Protein AF-A0AB74ENP2-F1 (afdb_monomer)

Secondary structure (DSSP, 8-state):
------HHHHHHHHHHHHHHHHHHHHHHHHHHHHHHHHTT--HHHHHHHHHHH--SHHHHHHHHT--SSP-HHHHHHHHHHHHTHHHHHHHHHHHHHHHHHHHHHHHHHHH--

Foldseek 3Di:
DDPPDPPVRVVVVVCVVCVVVVVVCVVLCVVLVVLLVVLVHDPVNLVVLCVVLVQSPLSVVLSVQRDPVRPVVVSVVSSCVSVCVVVVVVVVVVVVVVVVVVVVVVVVVVVVD

InterPro domains:
  IPR011606 Branched-chain amino acid transport, permease [PTHR34979] (6-95)
  IPR061300 AzlC-like, N-terminal domain [PF03591] (20-91)

Radius of gyration: 21.86 Å; Cα contacts (8 Å, |Δi|>4): 41; chains: 1; bounding box: 44×29×70 Å

Mean predicted aligned error: 9.36 Å

Sequence (113 aa):
MTHTASPRDEFIRGIKESSPMLIGLLPWALILGMQGGQKGMGRLEMLLMTGMNFAGGSEFATVNLWAEPLPILPIATITFMINSRHILMGGGACHAHERNTAEKSRARAAFYV

pLDDT: mean 85.88, std 11.88, range [40.19, 96.19]

Structure (mmCIF, N/CA/C/O backbone):
data_AF-A0AB74ENP2-F1
#
_entry.id   AF-A0AB74ENP2-F1
#
loop_
_atom_site.group_PDB
_atom_site.id
_atom_site.type_symbol
_atom_site.label_atom_id
_atom_site.label_alt_id
_atom_site.label_comp_id
_atom_site.label_asym_id
_atom_site.label_entity_id
_atom_site.label_seq_id
_atom_site.pdbx_PDB_ins_code
_atom_site.Cartn_x
_atom_site.Cartn_y
_atom_site.Cartn_z
_atom_site.occupancy
_atom_site.B_iso_or_equiv
_atom_site.auth_seq_id
_atom_site.auth_comp_id
_atom_site.auth_asym_id
_atom_site.auth_atom_id
_atom_site.pdbx_PDB_model_num
ATOM 1 N N . MET A 1 1 ? 25.069 -17.056 -25.533 1.00 40.19 1 MET A N 1
ATOM 2 C CA . MET A 1 1 ? 25.381 -17.897 -24.359 1.00 40.19 1 MET A CA 1
ATOM 3 C C . MET A 1 1 ? 24.535 -17.398 -23.200 1.00 40.19 1 MET A C 1
ATOM 5 O O . MET A 1 1 ? 24.747 -16.282 -22.752 1.00 40.19 1 MET A O 1
ATOM 9 N N . THR A 1 2 ? 23.511 -18.145 -22.793 1.00 52.25 2 THR A N 1
ATOM 10 C CA . THR A 1 2 ? 22.689 -17.822 -21.617 1.00 52.25 2 THR A CA 1
ATOM 11 C C . THR A 1 2 ? 23.483 -18.191 -20.368 1.00 52.25 2 THR A C 1
ATOM 13 O O . THR A 1 2 ? 23.656 -19.373 -20.083 1.00 52.25 2 THR A O 1
ATOM 16 N N . HIS A 1 3 ? 24.010 -17.202 -19.646 1.00 60.88 3 HIS A N 1
ATOM 17 C CA . HIS A 1 3 ? 24.536 -17.439 -18.305 1.00 60.88 3 HIS A CA 1
ATOM 18 C C . HIS A 1 3 ? 23.356 -17.837 -17.413 1.00 60.88 3 HIS A C 1
ATOM 20 O O . HIS A 1 3 ? 22.540 -16.992 -17.061 1.00 60.88 3 HIS A O 1
ATOM 26 N N . THR A 1 4 ? 23.218 -19.122 -17.087 1.00 68.62 4 THR A N 1
ATOM 27 C CA . THR A 1 4 ? 22.289 -19.571 -16.046 1.00 68.62 4 THR A CA 1
ATOM 28 C C . THR A 1 4 ? 22.878 -19.149 -14.706 1.00 68.62 4 THR A C 1
ATOM 30 O O . THR A 1 4 ? 23.658 -19.889 -14.104 1.00 68.62 4 THR A O 1
ATOM 33 N N . ALA A 1 5 ? 22.598 -17.915 -14.291 1.00 76.94 5 ALA A N 1
ATOM 34 C CA . ALA A 1 5 ? 22.964 -17.435 -12.968 1.00 76.94 5 ALA A CA 1
ATOM 35 C C . ALA A 1 5 ? 22.290 -18.325 -11.911 1.00 76.94 5 ALA A C 1
ATOM 37 O O . ALA A 1 5 ? 21.198 -18.857 -12.135 1.00 76.94 5 ALA A O 1
ATOM 38 N N . SER A 1 6 ? 22.955 -18.548 -10.776 1.00 93.44 6 SER A N 1
ATOM 39 C CA . SER A 1 6 ? 22.372 -19.396 -9.737 1.00 93.44 6 SER A CA 1
ATOM 40 C C . SER A 1 6 ? 21.090 -18.748 -9.184 1.00 93.44 6 SER A C 1
ATOM 42 O O . SER A 1 6 ? 20.978 -17.519 -9.198 1.00 93.44 6 SER A O 1
ATOM 44 N N . PRO A 1 7 ? 20.132 -19.517 -8.628 1.00 93.00 7 PRO A N 1
ATOM 45 C CA . PRO A 1 7 ? 18.937 -18.944 -7.997 1.00 93.00 7 PRO A CA 1
ATOM 46 C C . PRO A 1 7 ? 19.258 -17.859 -6.956 1.00 93.00 7 PRO A C 1
ATOM 48 O O . PRO A 1 7 ? 18.508 -16.901 -6.782 1.00 93.00 7 PRO A O 1
ATOM 51 N N . ARG A 1 8 ? 20.413 -17.983 -6.290 1.00 94.44 8 ARG A N 1
ATOM 52 C CA . ARG A 1 8 ? 20.938 -16.987 -5.355 1.00 94.44 8 ARG A CA 1
ATOM 53 C C . ARG A 1 8 ? 21.347 -15.692 -6.056 1.00 94.44 8 ARG A C 1
ATOM 55 O O . ARG A 1 8 ? 21.053 -14.617 -5.542 1.00 94.44 8 ARG A O 1
ATOM 62 N N . ASP A 1 9 ? 22.016 -15.786 -7.199 1.00 94.94 9 ASP A N 1
ATOM 63 C CA . ASP A 1 9 ? 22.447 -14.619 -7.971 1.00 94.94 9 ASP A CA 1
ATOM 64 C C . ASP A 1 9 ? 21.241 -13.858 -8.534 1.00 94.94 9 ASP A C 1
ATOM 66 O O . ASP A 1 9 ? 21.208 -12.631 -8.457 1.00 94.94 9 ASP A O 1
ATOM 70 N N . GLU A 1 10 ? 20.209 -14.574 -8.992 1.00 94.31 10 GLU A N 1
ATOM 71 C CA . GLU A 1 10 ? 18.936 -13.988 -9.435 1.00 94.31 10 GLU A CA 1
ATOM 72 C C . GLU A 1 10 ? 18.166 -13.313 -8.290 1.00 94.31 10 GLU A C 1
ATOM 74 O O . GLU A 1 10 ? 17.665 -12.199 -8.446 1.00 94.31 10 GLU A O 1
ATOM 79 N N . PHE A 1 11 ? 18.127 -13.924 -7.102 1.00 95.00 11 PHE A N 1
ATOM 80 C CA . PHE A 1 11 ? 17.520 -13.309 -5.918 1.00 95.00 11 PHE A CA 1
ATOM 81 C C . PHE A 1 11 ? 18.246 -12.021 -5.498 1.00 95.00 11 PHE A C 1
ATOM 83 O O . PHE A 1 11 ? 17.618 -10.991 -5.250 1.00 95.00 11 PHE A O 1
ATOM 90 N N . ILE A 1 12 ? 19.583 -12.049 -5.467 1.00 96.19 12 ILE A N 1
ATOM 91 C CA . ILE A 1 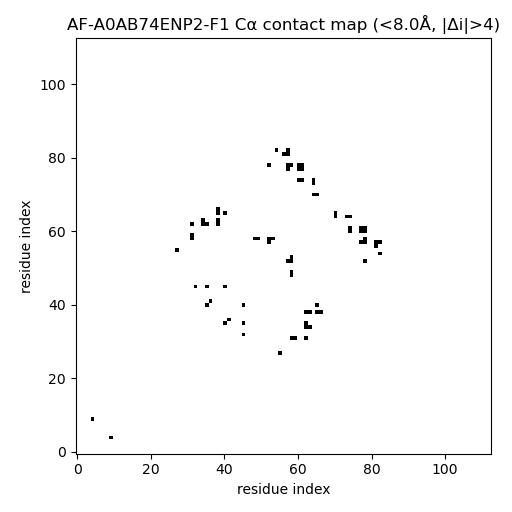12 ? 20.404 -10.872 -5.147 1.00 96.19 12 ILE A CA 1
ATOM 92 C C . ILE A 1 12 ? 20.222 -9.782 -6.206 1.00 96.19 12 ILE A C 1
ATOM 94 O O . ILE A 1 12 ? 20.150 -8.601 -5.860 1.00 96.19 12 ILE A O 1
ATOM 98 N N . ARG A 1 13 ? 20.132 -10.158 -7.486 1.00 95.44 13 ARG A N 1
ATOM 99 C CA . ARG A 1 13 ? 19.821 -9.234 -8.578 1.00 95.44 13 ARG A CA 1
ATOM 100 C C . ARG A 1 13 ? 18.466 -8.563 -8.349 1.00 95.44 13 ARG A C 1
ATOM 102 O O . ARG A 1 13 ? 18.409 -7.338 -8.369 1.00 95.44 13 ARG A O 1
ATOM 109 N N . GLY A 1 14 ? 17.429 -9.330 -8.008 1.00 93.44 14 GLY A N 1
ATOM 110 C CA . GLY A 1 14 ? 16.102 -8.802 -7.681 1.00 93.44 14 GLY A CA 1
ATOM 111 C C . GLY A 1 14 ? 16.104 -7.819 -6.505 1.00 93.44 14 GLY A C 1
ATOM 112 O O . GLY A 1 14 ? 15.492 -6.753 -6.596 1.00 93.44 14 GLY A O 1
ATOM 113 N N . ILE A 1 15 ? 16.849 -8.115 -5.430 1.00 95.56 15 ILE A N 1
ATOM 114 C CA . ILE A 1 15 ? 17.034 -7.177 -4.309 1.00 95.56 15 ILE A CA 1
ATOM 115 C C . ILE A 1 15 ? 17.679 -5.882 -4.802 1.00 95.56 15 ILE A C 1
ATOM 117 O O . ILE A 1 15 ? 17.178 -4.798 -4.505 1.00 95.56 15 ILE A O 1
ATOM 121 N N . LYS A 1 16 ? 18.777 -5.970 -5.561 1.00 95.38 16 LYS A N 1
ATOM 122 C CA . LYS A 1 16 ? 19.503 -4.789 -6.049 1.00 95.38 16 LYS A CA 1
ATOM 123 C C . LYS A 1 16 ? 18.646 -3.930 -6.974 1.00 95.38 16 LYS A C 1
ATOM 125 O O . LYS A 1 16 ? 18.646 -2.714 -6.826 1.00 95.38 16 LYS A O 1
ATOM 130 N N . GLU A 1 17 ? 17.898 -4.554 -7.878 1.00 95.31 17 GLU A N 1
ATOM 131 C CA . GLU A 1 17 ? 17.000 -3.866 -8.812 1.00 95.31 17 GLU A CA 1
ATOM 132 C C . GLU A 1 17 ? 15.807 -3.214 -8.098 1.00 95.31 17 GLU A C 1
ATOM 134 O O . GLU A 1 17 ? 15.401 -2.113 -8.463 1.00 95.31 17 GLU A O 1
ATOM 139 N N . SER A 1 18 ? 15.283 -3.839 -7.039 1.00 93.38 18 SER A N 1
ATOM 140 C CA . SER A 1 18 ? 14.138 -3.314 -6.276 1.00 93.38 18 SER A CA 1
ATOM 141 C C . SER A 1 18 ? 14.536 -2.271 -5.223 1.00 93.38 18 SER A C 1
ATOM 143 O O . SER A 1 18 ? 13.701 -1.480 -4.785 1.00 93.38 18 SER A O 1
ATOM 145 N N . SER A 1 19 ? 15.804 -2.242 -4.801 1.00 94.62 19 SER A N 1
ATOM 146 C CA . SER A 1 19 ? 16.293 -1.377 -3.713 1.00 94.62 19 SER A CA 1
ATOM 147 C C . SER A 1 19 ? 16.013 0.123 -3.933 1.00 94.62 19 SER A C 1
ATOM 149 O O . SER A 1 19 ? 15.504 0.755 -3.005 1.00 94.62 19 SER A O 1
ATOM 151 N N . PRO A 1 20 ? 16.263 0.718 -5.121 1.00 93.25 20 PRO A N 1
ATOM 152 C CA . PRO A 1 20 ? 15.962 2.131 -5.367 1.00 93.25 20 PRO A CA 1
ATOM 153 C C . PRO A 1 20 ? 14.470 2.449 -5.219 1.00 93.25 20 PRO A C 1
ATOM 155 O O . PRO A 1 20 ? 14.108 3.483 -4.661 1.00 93.25 20 PRO A O 1
ATOM 158 N N . MET A 1 21 ? 13.605 1.534 -5.668 1.00 92.25 21 MET A N 1
ATOM 159 C CA . MET A 1 21 ? 12.155 1.664 -5.523 1.00 92.25 21 MET A CA 1
ATOM 160 C C . MET A 1 21 ? 11.754 1.654 -4.044 1.00 92.25 21 MET A C 1
ATOM 162 O O . MET A 1 21 ? 11.022 2.537 -3.609 1.00 92.25 21 MET A O 1
ATOM 166 N N . LEU A 1 22 ? 12.273 0.707 -3.256 1.00 89.88 22 LEU A N 1
ATOM 167 C CA . LEU A 1 22 ? 11.964 0.588 -1.825 1.00 89.88 22 LEU A CA 1
ATOM 168 C C . LEU A 1 22 ? 12.378 1.828 -1.024 1.00 89.88 22 LEU A C 1
ATOM 170 O O . LEU A 1 22 ? 11.638 2.258 -0.142 1.00 89.88 22 LEU A O 1
ATOM 174 N N . ILE A 1 23 ? 13.520 2.437 -1.352 1.00 93.94 23 ILE A N 1
ATOM 175 C CA . ILE A 1 23 ? 13.951 3.698 -0.729 1.00 93.94 23 ILE A CA 1
ATOM 176 C C . ILE A 1 23 ? 12.934 4.812 -1.019 1.00 93.94 23 ILE A C 1
ATOM 178 O O . ILE A 1 23 ? 12.577 5.570 -0.117 1.00 93.94 23 ILE A O 1
ATOM 182 N N . GLY A 1 24 ? 12.408 4.872 -2.246 1.00 91.12 24 GLY A N 1
ATOM 183 C CA . GLY A 1 24 ? 11.356 5.817 -2.628 1.00 91.12 24 GLY A CA 1
ATOM 184 C C . GLY A 1 24 ? 10.038 5.639 -1.862 1.00 91.12 24 GLY A C 1
ATOM 185 O O . GLY A 1 24 ? 9.288 6.602 -1.717 1.00 91.12 24 GLY A O 1
ATOM 186 N N . LEU A 1 25 ? 9.765 4.445 -1.322 1.00 90.94 25 LEU A N 1
ATOM 187 C CA . LEU A 1 25 ? 8.570 4.174 -0.515 1.00 90.94 25 LEU A CA 1
ATOM 188 C C . LEU A 1 25 ? 8.691 4.656 0.940 1.00 90.94 25 LEU A C 1
ATOM 190 O O . LEU A 1 25 ? 7.668 4.748 1.618 1.00 90.94 25 LEU A O 1
ATOM 194 N N . LEU A 1 26 ? 9.887 4.986 1.442 1.00 93.88 26 LEU A N 1
ATOM 195 C CA . LEU A 1 26 ? 10.071 5.350 2.855 1.00 93.88 26 LEU A CA 1
ATOM 196 C C . LEU A 1 26 ? 9.183 6.523 3.313 1.00 93.88 26 LEU A C 1
ATOM 198 O O . LEU A 1 26 ? 8.517 6.376 4.339 1.00 93.88 26 LEU A O 1
ATOM 202 N N . PRO A 1 27 ? 9.093 7.658 2.588 1.00 93.88 27 PRO A N 1
ATOM 203 C CA . PRO A 1 27 ? 8.234 8.765 3.008 1.00 93.88 27 PRO A CA 1
ATOM 204 C C . PRO A 1 27 ? 6.755 8.369 3.031 1.00 93.88 27 PRO A C 1
ATOM 206 O O . PRO A 1 27 ? 6.036 8.707 3.969 1.00 93.88 27 PRO A O 1
ATOM 209 N N . TRP A 1 28 ? 6.311 7.606 2.026 1.00 92.88 28 TRP A N 1
ATOM 210 C CA . TRP A 1 28 ? 4.949 7.078 1.957 1.00 92.88 28 TRP A CA 1
ATOM 211 C C . TRP A 1 28 ? 4.635 6.196 3.174 1.00 92.88 28 TRP A C 1
ATOM 213 O O . TRP A 1 28 ? 3.640 6.436 3.858 1.00 92.88 28 TRP A O 1
ATOM 223 N N . ALA A 1 29 ? 5.519 5.246 3.498 1.00 92.75 29 ALA A N 1
ATOM 224 C CA . ALA A 1 29 ? 5.344 4.325 4.617 1.00 92.75 29 ALA A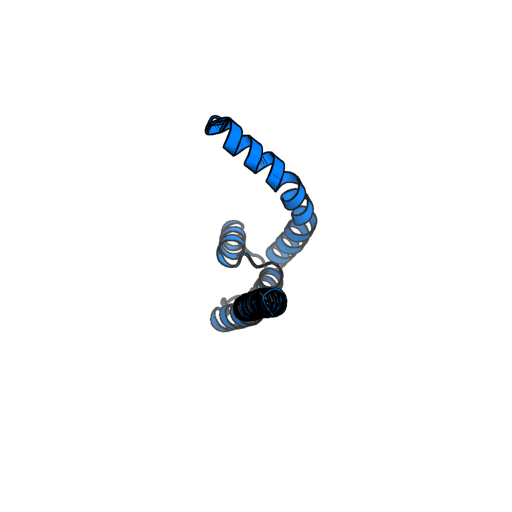 CA 1
ATOM 225 C C . ALA A 1 29 ? 5.302 5.058 5.968 1.00 92.75 29 ALA A C 1
ATOM 227 O O . ALA A 1 29 ? 4.481 4.729 6.824 1.00 92.75 29 ALA A O 1
ATOM 228 N N . LEU A 1 30 ? 6.146 6.080 6.148 1.00 94.94 30 LEU A N 1
ATOM 229 C CA . LEU A 1 30 ? 6.172 6.897 7.363 1.00 94.94 30 LEU A CA 1
ATOM 230 C C . LEU A 1 30 ? 4.870 7.682 7.556 1.00 94.94 30 LEU A C 1
ATOM 232 O O . LEU A 1 30 ? 4.278 7.632 8.633 1.00 94.94 30 LEU A O 1
ATOM 236 N N . ILE A 1 31 ? 4.401 8.378 6.517 1.00 95.75 31 ILE A N 1
ATOM 237 C CA . ILE A 1 31 ? 3.174 9.186 6.593 1.00 95.75 31 ILE A CA 1
ATOM 238 C C . ILE A 1 31 ? 1.957 8.285 6.824 1.00 95.75 31 ILE A C 1
ATOM 240 O O . ILE A 1 31 ? 1.090 8.603 7.640 1.00 95.75 31 ILE A O 1
ATOM 244 N N . LEU A 1 32 ? 1.883 7.155 6.119 1.00 95.44 32 LEU A N 1
ATOM 245 C CA . LEU A 1 32 ? 0.771 6.221 6.239 1.00 95.44 32 LEU A CA 1
ATOM 246 C C . LEU A 1 32 ? 0.761 5.533 7.613 1.00 95.44 32 LEU A C 1
ATOM 248 O O . LEU A 1 32 ? -0.290 5.444 8.243 1.00 95.44 32 LEU A O 1
ATOM 252 N N . GLY A 1 33 ? 1.928 5.111 8.112 1.00 94.44 33 GLY A N 1
ATOM 253 C CA . GLY A 1 33 ? 2.073 4.517 9.441 1.00 94.44 33 GLY A CA 1
ATOM 254 C C . GLY A 1 33 ? 1.717 5.489 10.568 1.00 94.44 33 GLY A C 1
ATOM 255 O O . GLY A 1 33 ? 1.017 5.110 11.506 1.00 94.44 33 GLY A O 1
ATOM 256 N N . MET A 1 34 ? 2.122 6.758 10.450 1.00 95.62 34 MET A N 1
ATOM 257 C CA . MET A 1 34 ? 1.722 7.814 11.384 1.00 95.62 34 MET A CA 1
ATOM 258 C C . MET A 1 34 ? 0.198 7.992 11.409 1.00 95.62 34 MET A C 1
ATOM 260 O O . MET A 1 34 ? -0.388 8.038 12.489 1.00 95.62 34 MET A O 1
ATOM 264 N N . GLN A 1 35 ? -0.454 8.055 10.243 1.00 95.94 35 GLN A N 1
ATOM 265 C CA . GLN A 1 35 ? -1.913 8.190 10.174 1.00 95.94 35 GLN A CA 1
ATOM 266 C C . GLN A 1 35 ? -2.636 6.963 10.737 1.00 95.94 35 GLN A C 1
ATOM 268 O O . GLN A 1 35 ? -3.587 7.119 11.496 1.00 95.94 35 GLN A O 1
ATOM 273 N N . GLY A 1 36 ? -2.157 5.750 10.442 1.00 95.50 36 GLY A N 1
ATOM 274 C CA . GLY A 1 36 ? -2.702 4.525 11.034 1.00 95.50 36 GLY A CA 1
ATOM 275 C C . GLY A 1 36 ? -2.607 4.540 12.562 1.00 95.50 36 GLY A C 1
ATOM 276 O O . GLY A 1 36 ? -3.585 4.250 13.249 1.00 95.50 36 GLY A O 1
ATOM 277 N N . GLY A 1 37 ? -1.466 4.983 13.102 1.00 95.19 37 GLY A N 1
ATOM 278 C CA . GLY A 1 37 ? -1.275 5.160 14.543 1.00 95.19 37 GLY A CA 1
ATOM 279 C C . GLY A 1 37 ? -2.227 6.190 15.163 1.00 95.19 37 GLY A C 1
ATOM 280 O O . GLY A 1 37 ? -2.796 5.933 16.219 1.00 95.19 37 GLY A O 1
ATOM 281 N N . GLN A 1 38 ? -2.468 7.320 14.490 1.00 95.19 38 GLN A N 1
ATOM 282 C CA . GLN A 1 38 ? -3.444 8.333 14.929 1.00 95.19 38 GLN A CA 1
ATOM 283 C C . GLN A 1 38 ? -4.885 7.808 14.941 1.00 95.19 38 GLN A C 1
ATOM 285 O O . GLN A 1 38 ? -5.703 8.269 15.733 1.00 95.19 38 GLN A O 1
ATOM 290 N N . LYS A 1 39 ? -5.192 6.839 14.077 1.00 93.69 39 LYS A N 1
ATOM 291 C CA . LYS A 1 39 ? -6.490 6.158 14.006 1.00 93.69 39 LYS A CA 1
ATOM 292 C C . LYS A 1 39 ? -6.625 4.992 14.986 1.00 93.69 39 LYS A C 1
ATOM 294 O O . LYS A 1 39 ? -7.677 4.366 15.025 1.00 93.69 39 LYS A O 1
ATOM 299 N N . GLY A 1 40 ? -5.584 4.700 15.768 1.00 92.00 40 GLY A N 1
ATOM 300 C CA . GLY A 1 40 ? -5.577 3.586 16.715 1.00 92.00 40 GLY A CA 1
ATOM 301 C C . GLY A 1 40 ? -5.461 2.208 16.061 1.00 92.00 40 GLY A C 1
ATO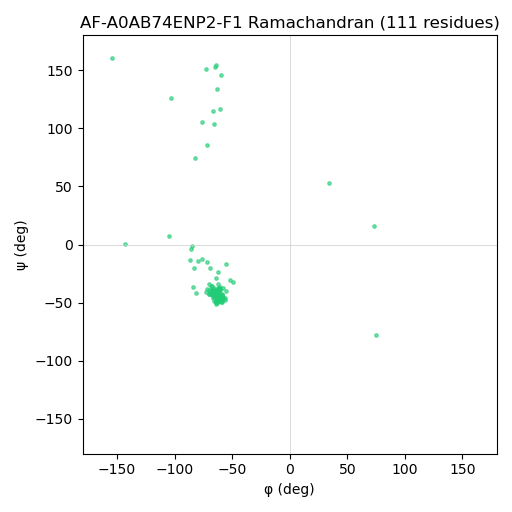M 302 O O . GLY A 1 40 ? -5.726 1.213 16.729 1.00 92.00 40 GLY A O 1
ATOM 303 N N . MET A 1 41 ? -5.058 2.131 14.786 1.00 93.56 41 MET A N 1
ATOM 304 C CA . MET A 1 41 ? -4.918 0.858 14.074 1.00 93.56 41 MET A CA 1
ATOM 305 C C . MET A 1 41 ? -3.846 -0.022 14.718 1.00 93.56 41 MET A C 1
ATOM 307 O O . MET A 1 41 ? -2.719 0.410 14.988 1.00 93.56 41 MET A O 1
ATOM 311 N N . GLY A 1 42 ? -4.170 -1.297 14.902 1.00 93.50 42 GLY A N 1
ATOM 312 C CA . GLY A 1 42 ? -3.220 -2.314 15.311 1.00 93.50 42 GLY A CA 1
ATOM 313 C C . GLY A 1 42 ? -2.144 -2.551 14.248 1.00 93.50 42 GLY A C 1
ATOM 314 O O . GLY A 1 42 ? -2.363 -2.410 13.045 1.00 93.50 42 GLY A O 1
ATOM 315 N N . ARG A 1 43 ? -0.962 -3.003 14.684 1.00 93.19 43 ARG A N 1
ATOM 316 C CA . ARG A 1 43 ? 0.159 -3.345 13.783 1.00 93.19 43 ARG A CA 1
ATOM 317 C C . ARG A 1 43 ? -0.237 -4.376 12.722 1.00 93.19 43 ARG A C 1
ATOM 319 O O . ARG A 1 43 ? 0.172 -4.260 11.571 1.00 93.19 43 ARG A O 1
ATOM 326 N N . LEU A 1 44 ? -1.033 -5.371 13.118 1.00 94.06 44 LEU A N 1
ATOM 327 C CA . LEU A 1 44 ? -1.500 -6.421 12.218 1.00 94.06 44 LEU A CA 1
ATOM 328 C C . LEU A 1 44 ? -2.562 -5.905 11.240 1.00 94.06 44 LEU A C 1
ATOM 330 O O . LEU A 1 44 ? -2.497 -6.235 10.064 1.00 94.06 44 LEU A O 1
ATOM 334 N N . GLU A 1 45 ? -3.490 -5.062 11.696 1.00 92.19 45 GLU A N 1
ATOM 335 C CA . GLU A 1 45 ? 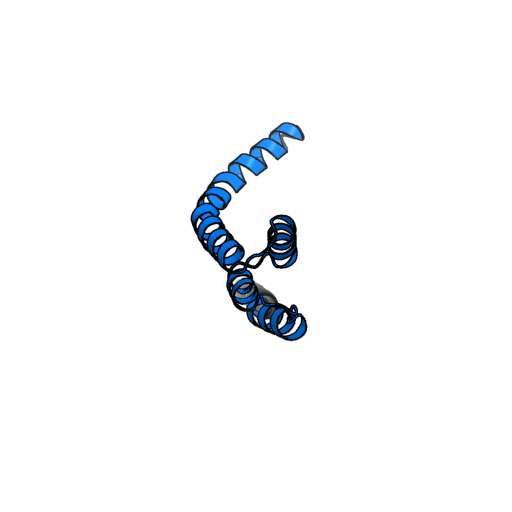-4.506 -4.441 10.835 1.00 92.19 45 GLU A CA 1
ATOM 336 C C . GLU A 1 45 ? -3.853 -3.575 9.766 1.00 92.19 45 GLU A C 1
ATOM 338 O O . GLU A 1 45 ? -4.199 -3.666 8.593 1.00 92.19 45 GLU A O 1
ATOM 343 N N . MET A 1 46 ? -2.847 -2.795 10.163 1.00 93.88 46 MET A N 1
ATOM 344 C CA . MET A 1 46 ? -2.083 -1.962 9.250 1.00 93.88 46 MET A CA 1
ATOM 345 C C . MET A 1 46 ? -1.333 -2.798 8.207 1.00 93.88 46 MET A C 1
ATOM 347 O O . MET A 1 46 ? -1.379 -2.474 7.024 1.00 93.88 46 MET A O 1
ATOM 351 N N . LEU A 1 47 ? -0.679 -3.887 8.631 1.00 92.69 47 LEU A N 1
ATOM 352 C CA . LEU A 1 47 ? 0.038 -4.805 7.740 1.00 92.69 47 LEU A CA 1
ATOM 353 C C . LEU A 1 47 ? -0.906 -5.503 6.752 1.00 92.69 47 LEU A C 1
ATOM 355 O O . LEU A 1 47 ? -0.601 -5.614 5.568 1.00 92.69 47 LEU A O 1
ATOM 359 N N . LEU A 1 48 ? -2.051 -5.979 7.240 1.00 92.38 48 LEU A N 1
ATOM 360 C CA . LEU A 1 48 ? -3.058 -6.648 6.422 1.00 92.38 48 LEU A CA 1
ATOM 361 C C . LEU A 1 48 ? -3.709 -5.672 5.437 1.00 92.38 48 LEU A C 1
ATOM 363 O O . LEU A 1 48 ? -3.892 -6.015 4.273 1.00 92.38 48 LEU A O 1
ATOM 367 N N . MET A 1 49 ? -4.019 -4.452 5.879 1.00 93.19 49 MET A N 1
ATOM 368 C CA . MET A 1 49 ? -4.613 -3.419 5.035 1.00 93.19 49 MET A CA 1
ATOM 369 C C . MET A 1 49 ? -3.673 -3.020 3.896 1.00 93.19 49 MET A C 1
ATOM 371 O O . MET A 1 49 ? -4.094 -3.059 2.743 1.00 93.19 49 MET A O 1
ATOM 375 N N . THR A 1 50 ? -2.405 -2.703 4.178 1.00 91.50 50 THR A N 1
ATOM 376 C CA . THR A 1 50 ? -1.442 -2.340 3.120 1.00 91.50 50 THR A CA 1
ATOM 377 C C . THR A 1 50 ? -1.126 -3.520 2.208 1.00 91.50 50 THR A C 1
ATOM 379 O O . THR A 1 50 ? -1.079 -3.363 0.990 1.00 91.50 50 THR A O 1
ATOM 382 N N . GLY A 1 51 ? -0.992 -4.724 2.774 1.00 89.19 51 GLY A N 1
ATOM 383 C CA . GLY A 1 51 ? -0.755 -5.948 2.011 1.00 89.19 51 GLY A CA 1
ATOM 384 C C . GLY A 1 51 ? -1.892 -6.301 1.049 1.00 89.19 51 GLY A C 1
ATOM 385 O O . GLY A 1 51 ? -1.626 -6.764 -0.056 1.00 89.19 51 GLY A O 1
ATOM 386 N N . MET A 1 52 ? -3.150 -6.068 1.440 1.00 86.44 52 MET A N 1
ATOM 387 C CA . MET A 1 52 ? -4.315 -6.338 0.588 1.00 86.44 52 MET A CA 1
ATOM 388 C C . MET A 1 52 ? -4.636 -5.200 -0.387 1.00 86.44 52 MET A C 1
ATOM 390 O O . MET A 1 52 ? -5.081 -5.466 -1.500 1.00 86.44 52 MET A O 1
ATOM 394 N N . ASN A 1 53 ? -4.459 -3.942 0.021 1.00 88.06 53 ASN A N 1
ATOM 395 C CA . ASN A 1 53 ? -4.847 -2.778 -0.779 1.00 88.06 53 ASN A CA 1
ATOM 396 C C . ASN A 1 53 ? -3.794 -2.428 -1.842 1.00 88.06 53 ASN A C 1
ATOM 398 O O . ASN A 1 53 ? -4.165 -2.117 -2.968 1.00 88.06 53 ASN A O 1
ATOM 402 N N . PHE A 1 54 ? -2.503 -2.491 -1.490 1.00 78.25 54 PHE A N 1
ATOM 403 C CA . PHE A 1 54 ? -1.332 -2.369 -2.373 1.00 78.25 54 PHE A CA 1
ATOM 404 C C . PHE A 1 54 ? -1.492 -1.399 -3.567 1.00 78.25 54 PHE A C 1
ATO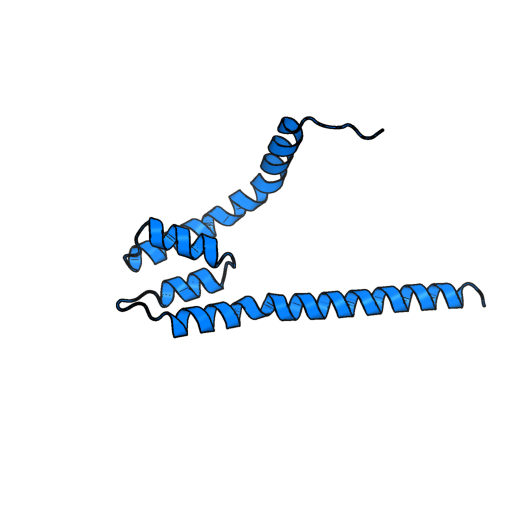M 406 O O . PHE A 1 54 ? -1.288 -1.755 -4.729 1.00 78.25 54 PHE A O 1
ATOM 413 N N . ALA A 1 55 ? -1.895 -0.153 -3.299 1.00 76.69 55 ALA A N 1
ATOM 414 C CA . ALA A 1 55 ? -2.321 0.776 -4.353 1.00 76.69 55 ALA A CA 1
ATOM 415 C C . ALA A 1 55 ? -1.917 2.247 -4.143 1.00 76.69 55 ALA A C 1
ATOM 417 O O . ALA A 1 55 ? -2.185 3.098 -5.008 1.00 76.69 55 ALA A O 1
ATOM 418 N N . GLY A 1 56 ? -1.216 2.560 -3.051 1.00 84.88 56 GLY A N 1
ATOM 419 C CA . GLY A 1 56 ? -0.678 3.878 -2.731 1.00 84.88 56 GLY A CA 1
ATOM 420 C C . GLY A 1 56 ? -1.759 4.853 -2.271 1.00 84.88 56 GLY A C 1
ATOM 421 O O . GLY A 1 56 ? -1.905 5.141 -1.087 1.00 84.88 56 GLY A O 1
ATOM 422 N N . GLY A 1 57 ? -2.529 5.391 -3.220 1.00 88.00 57 GLY A N 1
ATOM 423 C CA . GLY A 1 57 ? -3.512 6.451 -2.959 1.00 88.00 57 GLY A CA 1
ATOM 424 C C . GLY A 1 57 ? -4.737 5.985 -2.164 1.00 88.00 57 GLY A C 1
ATOM 425 O O . GLY A 1 57 ? -5.201 6.690 -1.269 1.00 88.00 57 GLY A O 1
ATOM 426 N N . SER A 1 58 ? -5.246 4.783 -2.448 1.00 92.75 58 SER A N 1
ATOM 427 C CA . SER A 1 58 ? -6.398 4.213 -1.734 1.00 92.75 58 SER A CA 1
ATOM 428 C C . SER A 1 58 ? -6.077 3.829 -0.291 1.00 92.75 58 SER A C 1
ATOM 430 O O . SER A 1 58 ? -6.994 3.735 0.521 1.00 92.75 58 SER A O 1
ATOM 432 N N . GLU A 1 59 ? -4.804 3.638 0.058 1.00 95.00 59 GLU A N 1
ATOM 433 C CA . GLU A 1 59 ? -4.386 3.308 1.424 1.00 95.00 59 GLU A CA 1
ATOM 434 C C . GLU A 1 59 ? -4.571 4.508 2.350 1.00 95.00 59 GLU A C 1
ATOM 436 O O . GLU A 1 59 ? -5.150 4.370 3.424 1.00 95.00 59 GLU A O 1
ATOM 441 N N . PHE A 1 60 ? -4.208 5.711 1.897 1.00 94.31 60 PHE A N 1
ATOM 442 C CA . PHE A 1 60 ? -4.496 6.938 2.641 1.00 94.31 60 PHE A CA 1
ATOM 443 C C . PHE A 1 60 ? -5.997 7.190 2.794 1.00 94.31 60 PHE A C 1
ATOM 445 O O . PHE A 1 60 ? -6.448 7.586 3.867 1.00 94.31 60 PHE A O 1
ATOM 452 N N . ALA A 1 61 ? -6.789 6.940 1.747 1.00 93.94 61 ALA A N 1
ATOM 453 C CA . ALA A 1 61 ? -8.245 7.059 1.824 1.00 93.94 61 ALA A CA 1
ATOM 454 C C . ALA A 1 61 ? -8.848 6.050 2.819 1.00 93.94 61 ALA A C 1
ATOM 456 O O . ALA A 1 61 ? -9.717 6.406 3.612 1.00 93.94 61 ALA A O 1
ATOM 457 N N . THR A 1 62 ? -8.341 4.816 2.819 1.00 94.62 62 THR A N 1
ATOM 458 C CA . THR A 1 62 ? -8.776 3.747 3.729 1.00 94.62 62 THR A CA 1
ATOM 459 C C . THR A 1 62 ? -8.462 4.083 5.181 1.00 94.62 62 THR A C 1
ATOM 461 O O . THR A 1 62 ? -9.357 4.030 6.018 1.00 94.62 62 THR A O 1
ATOM 464 N N . VAL A 1 63 ? -7.224 4.494 5.480 1.00 95.19 63 VAL A N 1
ATOM 465 C CA . VAL A 1 63 ? -6.826 4.906 6.837 1.00 95.19 63 VAL A CA 1
ATOM 466 C C . VAL A 1 63 ? -7.654 6.103 7.308 1.00 95.19 63 VAL A C 1
ATOM 468 O O . VAL A 1 63 ? -8.099 6.142 8.452 1.00 95.19 63 VAL A O 1
ATOM 471 N N . ASN A 1 64 ? -7.944 7.065 6.429 1.00 94.06 64 ASN A N 1
ATOM 472 C CA . ASN A 1 64 ? -8.781 8.213 6.785 1.00 94.06 64 ASN A CA 1
ATOM 473 C C . ASN A 1 64 ? -10.210 7.827 7.188 1.00 94.06 64 ASN A C 1
ATOM 475 O O . ASN A 1 64 ? -10.775 8.463 8.082 1.00 94.06 64 ASN A O 1
ATOM 479 N N . LEU A 1 65 ? -10.763 6.782 6.572 1.00 94.00 65 LEU A N 1
ATOM 480 C CA . LEU A 1 65 ? -12.077 6.222 6.898 1.00 94.00 65 LEU A CA 1
ATOM 481 C C . LEU A 1 65 ? -12.043 5.199 8.040 1.00 94.00 65 LEU A C 1
ATOM 483 O O . LEU A 1 65 ? -13.101 4.720 8.442 1.00 94.00 65 LEU A O 1
ATOM 487 N N . TRP A 1 66 ? -10.864 4.862 8.568 1.00 93.56 66 TRP A N 1
ATOM 488 C CA . TRP A 1 66 ? -10.737 3.907 9.661 1.00 93.56 66 TRP A CA 1
ATOM 489 C C . TRP A 1 66 ? -11.373 4.485 10.929 1.00 93.56 66 TRP A C 1
ATOM 491 O O . TRP A 1 66 ? -10.951 5.531 11.433 1.00 93.56 66 TRP A O 1
ATOM 501 N N . ALA A 1 67 ? -12.439 3.839 11.389 1.00 91.81 67 ALA A N 1
ATOM 502 C CA . ALA A 1 67 ? -13.262 4.249 12.517 1.00 91.81 67 ALA A CA 1
ATOM 503 C C . ALA A 1 67 ? -13.950 3.020 13.119 1.00 91.81 67 ALA A C 1
ATOM 505 O O . ALA A 1 67 ? -14.090 2.006 12.441 1.00 91.81 67 ALA A O 1
ATOM 506 N N . GLU A 1 68 ? -14.400 3.132 14.367 1.00 88.75 68 GLU A N 1
ATOM 507 C CA . GLU A 1 68 ? -15.173 2.093 15.049 1.00 88.75 68 GLU A CA 1
ATOM 508 C C . GLU A 1 68 ? -16.663 2.476 15.088 1.00 88.75 68 GLU A C 1
ATOM 510 O O . GLU A 1 68 ? -16.983 3.566 15.577 1.00 88.75 68 GLU A O 1
ATOM 515 N N . PRO A 1 69 ? -17.591 1.622 14.608 1.00 89.69 69 PRO A N 1
ATOM 516 C CA . PRO A 1 69 ? -17.369 0.328 13.950 1.00 89.69 69 PRO A CA 1
ATOM 517 C C . PRO A 1 69 ? -16.805 0.472 12.528 1.00 89.69 69 PRO A C 1
ATOM 519 O O . PRO A 1 69 ? -17.114 1.439 11.830 1.00 89.69 69 PRO A O 1
ATOM 522 N N . LEU A 1 70 ? -16.034 -0.526 12.080 1.00 90.50 70 LEU A N 1
ATOM 523 C CA . LEU A 1 70 ? -15.329 -0.474 10.796 1.00 90.50 70 LEU A CA 1
ATOM 524 C C . LEU A 1 70 ? -16.291 -0.316 9.597 1.00 90.50 70 LEU A C 1
ATOM 526 O O . LEU A 1 70 ? -17.069 -1.232 9.302 1.00 90.50 70 LEU A O 1
ATOM 530 N N . PRO A 1 71 ? -16.226 0.799 8.839 1.00 93.31 71 PRO A N 1
ATOM 531 C CA . PRO A 1 71 ? -17.119 1.046 7.712 1.00 93.31 71 PRO A CA 1
ATOM 532 C C . PRO A 1 71 ? -16.625 0.325 6.447 1.00 93.31 71 PRO A C 1
ATOM 534 O O . PRO A 1 71 ? -16.109 0.937 5.510 1.00 93.31 71 PRO A O 1
ATOM 537 N N . ILE A 1 72 ? -16.809 -0.998 6.403 1.00 92.62 72 ILE A N 1
ATOM 538 C CA . ILE A 1 72 ? -16.284 -1.872 5.338 1.00 92.62 72 ILE A CA 1
ATOM 539 C C . ILE A 1 72 ? -16.786 -1.454 3.948 1.00 92.62 72 ILE A C 1
ATOM 541 O O . ILE A 1 72 ? -15.997 -1.369 3.010 1.00 92.62 72 ILE A O 1
ATOM 545 N N . LEU A 1 73 ? -18.084 -1.167 3.797 1.00 94.75 73 LEU A N 1
ATOM 546 C CA . LEU A 1 73 ? -18.672 -0.843 2.492 1.00 94.75 73 LEU A CA 1
ATOM 547 C C . LEU A 1 73 ? -18.142 0.488 1.909 1.00 94.75 73 LEU A C 1
ATOM 549 O O . LEU A 1 73 ? -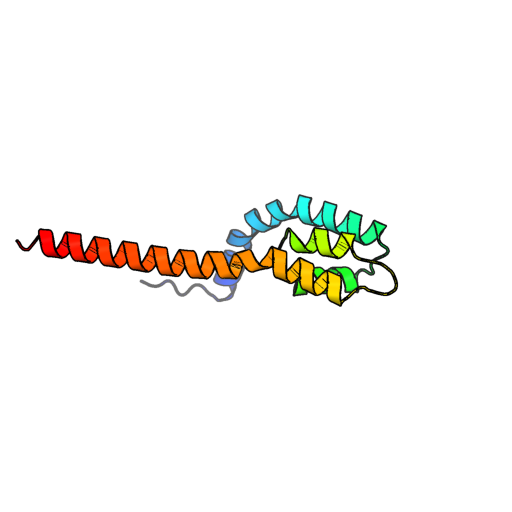17.736 0.494 0.741 1.00 94.75 73 LEU A O 1
ATOM 553 N N . PRO A 1 74 ? -18.060 1.593 2.680 1.00 94.50 74 PRO A N 1
ATOM 554 C CA . PRO A 1 74 ? -17.371 2.807 2.237 1.00 94.50 74 PRO A CA 1
ATOM 555 C C . PRO A 1 74 ? -15.902 2.583 1.868 1.00 94.50 74 PRO A C 1
ATOM 557 O O . PRO A 1 74 ? -15.471 3.031 0.806 1.00 94.50 74 PRO A O 1
ATOM 560 N N . ILE A 1 75 ? -15.151 1.853 2.701 1.00 94.25 75 ILE A N 1
ATOM 561 C CA . ILE A 1 75 ? -13.733 1.545 2.462 1.00 94.25 75 ILE A CA 1
ATOM 562 C C . ILE A 1 75 ? -13.557 0.756 1.158 1.00 94.25 75 ILE A C 1
ATOM 564 O O . ILE A 1 75 ? -12.713 1.107 0.329 1.00 94.25 75 ILE A O 1
ATOM 568 N N . ALA A 1 76 ? -14.376 -0.274 0.941 1.00 93.19 76 ALA A N 1
ATOM 569 C CA . ALA A 1 76 ? -14.348 -1.081 -0.274 1.00 93.19 76 ALA A CA 1
ATOM 570 C C . ALA A 1 76 ? -14.679 -0.240 -1.514 1.00 93.19 76 ALA A C 1
ATOM 572 O O . ALA A 1 76 ? -13.988 -0.327 -2.528 1.00 93.19 76 ALA A O 1
ATOM 573 N N . THR A 1 77 ? -15.692 0.624 -1.415 1.00 94.31 77 THR A N 1
ATOM 574 C CA . THR A 1 77 ? -16.140 1.469 -2.529 1.00 94.31 77 THR A CA 1
ATOM 575 C C . THR A 1 77 ? -15.077 2.488 -2.922 1.00 94.31 77 THR A C 1
ATOM 577 O O . THR A 1 77 ? -14.734 2.584 -4.100 1.00 94.31 77 THR A O 1
ATOM 580 N N . ILE A 1 78 ? -14.501 3.219 -1.959 1.00 93.25 78 ILE A N 1
ATOM 581 C CA . ILE A 1 78 ? -13.476 4.226 -2.265 1.00 93.25 78 ILE A CA 1
ATOM 582 C C . ILE A 1 78 ? -12.196 3.576 -2.786 1.00 93.25 78 ILE A C 1
ATOM 584 O O . ILE A 1 78 ? -11.589 4.071 -3.736 1.00 93.25 78 ILE A O 1
ATOM 588 N N . THR A 1 79 ? -11.822 2.427 -2.221 1.00 93.06 79 THR A N 1
ATOM 589 C CA . THR A 1 79 ? -10.669 1.653 -2.676 1.00 93.06 79 THR A CA 1
ATOM 590 C C . THR A 1 79 ? -10.872 1.187 -4.108 1.00 93.06 79 THR A C 1
ATOM 592 O O . THR A 1 79 ? -9.989 1.390 -4.937 1.00 93.06 79 THR A O 1
ATOM 595 N N . PHE A 1 80 ? -12.043 0.636 -4.431 1.00 91.19 80 PHE A N 1
ATOM 596 C CA . PHE A 1 80 ? -12.388 0.233 -5.790 1.00 91.19 80 PHE A CA 1
ATOM 597 C C . PHE A 1 80 ? -12.387 1.421 -6.761 1.00 91.19 80 PHE A C 1
ATOM 599 O O . PHE A 1 80 ? -11.774 1.346 -7.825 1.00 91.19 80 PHE A O 1
ATOM 606 N N . MET A 1 81 ? -13.011 2.543 -6.386 1.00 91.81 81 MET A N 1
ATOM 607 C CA . MET A 1 81 ? -13.068 3.743 -7.224 1.00 91.81 81 MET A CA 1
ATOM 608 C C . MET A 1 81 ? -11.677 4.295 -7.535 1.00 91.81 81 MET A C 1
ATOM 610 O O . MET A 1 81 ? -11.379 4.567 -8.696 1.00 91.81 81 MET A O 1
ATOM 614 N N . ILE A 1 82 ? -10.801 4.410 -6.535 1.00 92.44 82 ILE A N 1
ATOM 615 C CA . ILE A 1 82 ? -9.422 4.878 -6.737 1.00 92.44 82 ILE A CA 1
ATOM 616 C C . ILE A 1 82 ? -8.631 3.877 -7.597 1.00 92.44 82 ILE A C 1
ATOM 618 O O . ILE A 1 82 ? -7.881 4.277 -8.491 1.00 92.44 82 ILE A O 1
ATOM 622 N N . ASN A 1 83 ? -8.827 2.573 -7.379 1.00 89.81 83 ASN A N 1
ATOM 623 C CA . ASN A 1 83 ? -8.143 1.520 -8.132 1.00 89.81 83 ASN A CA 1
ATOM 624 C C . ASN A 1 83 ? -8.685 1.286 -9.543 1.00 89.81 83 ASN A C 1
ATOM 626 O O . ASN A 1 83 ? -8.003 0.661 -10.356 1.00 89.81 83 ASN A O 1
ATOM 630 N N . SER A 1 84 ? -9.845 1.839 -9.896 1.00 88.44 84 SER A N 1
ATOM 631 C CA . SER A 1 84 ? -10.404 1.746 -11.252 1.00 88.44 84 SER A CA 1
ATOM 632 C C . SER A 1 84 ? -9.450 2.259 -12.346 1.00 88.44 84 SER A C 1
ATOM 634 O O . SER A 1 84 ? -9.581 1.870 -13.508 1.00 88.44 84 SER A O 1
ATOM 636 N N . ARG A 1 85 ? -8.403 3.022 -11.982 1.00 84.81 85 ARG A N 1
ATOM 637 C CA . ARG A 1 85 ? -7.268 3.352 -12.863 1.00 84.81 85 ARG A CA 1
ATOM 638 C C . ARG A 1 85 ? -6.675 2.125 -13.562 1.00 84.81 85 ARG A C 1
ATOM 640 O O . ARG A 1 85 ? -6.229 2.247 -14.693 1.00 84.81 85 ARG A O 1
ATOM 647 N N . HIS A 1 86 ? -6.690 0.952 -12.931 1.00 83.88 86 HIS A N 1
ATOM 648 C CA . HIS A 1 86 ? -6.174 -0.284 -13.519 1.00 83.88 86 HIS A CA 1
ATOM 649 C C . HIS A 1 86 ? -7.056 -0.790 -14.670 1.00 83.88 86 HIS A C 1
ATOM 651 O O . HIS A 1 86 ? -6.533 -1.279 -15.669 1.00 83.88 86 HIS A O 1
ATOM 657 N N . ILE A 1 87 ? -8.374 -0.582 -14.586 1.00 84.69 87 ILE A N 1
ATOM 658 C CA . ILE A 1 87 ? -9.320 -0.873 -15.674 1.00 84.69 87 ILE A CA 1
ATOM 659 C C . ILE A 1 87 ? -9.031 0.053 -16.865 1.00 84.69 87 ILE A C 1
ATOM 661 O O . ILE A 1 87 ? -8.928 -0.400 -18.005 1.00 84.69 87 ILE A O 1
ATOM 665 N N . LEU A 1 88 ? -8.822 1.346 -16.593 1.00 81.31 88 LEU A N 1
ATOM 666 C CA . LEU A 1 88 ? -8.518 2.350 -17.619 1.00 81.31 88 LEU A CA 1
ATOM 667 C C . LEU A 1 88 ? -7.140 2.139 -18.263 1.00 81.31 88 LEU A C 1
ATOM 669 O O . LEU A 1 88 ? -7.018 2.221 -19.483 1.00 81.31 88 LEU A O 1
ATOM 673 N N . MET A 1 89 ? -6.111 1.833 -17.465 1.00 80.94 89 MET A N 1
ATOM 674 C CA . MET A 1 89 ? -4.766 1.513 -17.958 1.00 80.94 89 MET A CA 1
ATOM 675 C C . MET A 1 89 ? -4.782 0.260 -18.837 1.00 80.94 89 MET A C 1
ATOM 677 O O . MET A 1 89 ? -4.148 0.263 -19.889 1.00 80.94 89 MET A O 1
ATOM 681 N N . GLY A 1 90 ? -5.539 -0.776 -18.456 1.00 74.88 90 GLY A N 1
ATOM 682 C CA . GLY A 1 90 ? -5.720 -1.974 -19.278 1.00 74.88 90 GLY A CA 1
ATOM 683 C C . GLY A 1 90 ? -6.356 -1.662 -20.636 1.00 74.88 90 GLY A C 1
ATOM 684 O O . GLY A 1 90 ? -5.815 -2.040 -21.674 1.00 74.88 90 GLY A O 1
ATOM 685 N N . GLY A 1 91 ? -7.456 -0.901 -20.648 1.00 74.25 91 GLY A N 1
ATOM 686 C CA . GLY A 1 91 ? -8.122 -0.486 -21.890 1.00 74.25 91 GLY A CA 1
ATOM 687 C C . GLY A 1 91 ? -7.245 0.404 -22.779 1.00 74.25 91 GLY A C 1
ATOM 688 O O . GLY A 1 91 ? -7.161 0.192 -23.989 1.00 74.25 91 GLY A O 1
ATOM 689 N N . GLY A 1 92 ? -6.532 1.362 -22.182 1.00 74.19 92 GLY A N 1
ATOM 690 C CA . GLY A 1 92 ? -5.599 2.238 -22.891 1.00 74.19 92 GLY A CA 1
ATOM 691 C C . GLY A 1 92 ? -4.401 1.492 -23.481 1.00 74.19 92 GLY A C 1
ATOM 692 O O . GLY A 1 92 ? -4.001 1.783 -24.606 1.00 74.19 92 GLY A O 1
ATOM 693 N N . ALA A 1 93 ? -3.857 0.502 -22.766 1.00 70.31 93 ALA A N 1
ATOM 694 C CA . ALA A 1 93 ? -2.765 -0.336 -23.255 1.00 70.31 93 ALA A CA 1
ATOM 695 C C . ALA A 1 93 ? -3.197 -1.205 -24.448 1.00 70.31 93 ALA A C 1
ATOM 697 O O . ALA A 1 93 ? -2.482 -1.244 -25.449 1.00 70.31 93 ALA A O 1
ATOM 698 N N . CYS A 1 94 ? -4.379 -1.831 -24.389 1.00 68.69 94 CYS A N 1
ATOM 699 C CA . CYS A 1 94 ? -4.936 -2.565 -25.531 1.00 68.69 94 CYS A CA 1
ATOM 700 C C . CYS A 1 94 ? -5.141 -1.649 -26.744 1.00 68.69 94 CYS A C 1
ATOM 702 O O . CYS A 1 94 ? -4.696 -1.971 -27.845 1.00 68.69 94 CYS A O 1
ATOM 704 N N . HIS A 1 95 ? -5.716 -0.462 -26.543 1.00 67.56 95 HIS A N 1
ATOM 705 C CA . HIS A 1 95 ? -5.959 0.475 -27.639 1.00 67.56 95 HIS A CA 1
ATOM 706 C C . HIS A 1 95 ? -4.663 1.068 -28.231 1.00 67.56 95 HIS A C 1
ATOM 708 O O . HIS A 1 95 ? -4.550 1.285 -29.441 1.00 67.56 95 HIS A O 1
ATOM 714 N N . ALA A 1 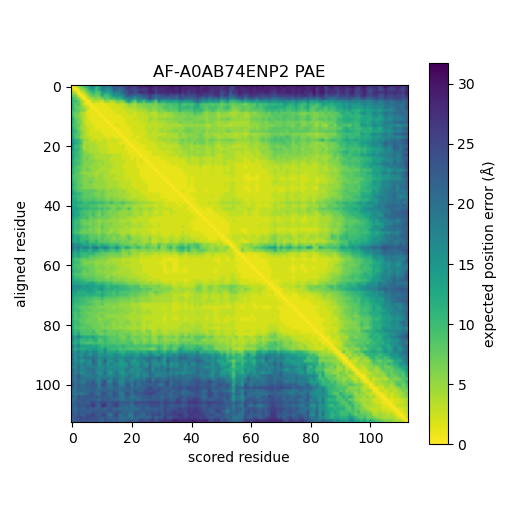96 ? -3.648 1.317 -27.397 1.00 72.44 96 ALA A N 1
ATOM 715 C CA . ALA A 1 96 ? -2.327 1.750 -27.849 1.00 72.44 96 ALA A CA 1
ATOM 716 C C . ALA A 1 96 ? -1.595 0.642 -28.623 1.00 72.44 96 ALA A C 1
ATOM 718 O O . ALA A 1 96 ? -0.949 0.927 -29.633 1.00 72.44 96 ALA A O 1
ATOM 719 N N . HIS A 1 97 ? -1.724 -0.612 -28.183 1.00 76.12 97 HIS A N 1
ATOM 720 C CA . HIS A 1 97 ? -1.173 -1.766 -28.885 1.00 76.12 97 HIS A CA 1
ATOM 721 C C . HIS A 1 97 ? -1.803 -1.914 -30.278 1.00 76.12 97 HIS A C 1
ATOM 723 O O . HIS A 1 97 ? -1.077 -1.977 -31.267 1.00 76.12 97 HIS A O 1
ATOM 729 N N . GLU A 1 98 ? -3.134 -1.863 -30.381 1.00 74.81 98 GLU A N 1
ATOM 730 C CA . GLU A 1 98 ? -3.860 -1.959 -31.657 1.00 74.81 98 GLU A CA 1
ATOM 731 C C . GLU A 1 98 ? -3.462 -0.864 -32.657 1.00 74.81 98 GLU A C 1
ATOM 733 O O . GLU A 1 98 ? -3.215 -1.162 -33.830 1.00 74.81 98 GLU A O 1
ATOM 738 N N . ARG A 1 99 ? -3.319 0.393 -32.208 1.00 75.25 99 ARG A N 1
ATOM 739 C CA . ARG A 1 99 ? -2.834 1.480 -33.077 1.00 75.25 99 ARG A CA 1
ATOM 740 C C . ARG A 1 99 ? -1.405 1.253 -33.558 1.00 75.25 99 ARG A C 1
ATOM 742 O O . ARG A 1 99 ? -1.140 1.434 -34.743 1.00 75.25 99 ARG A O 1
ATOM 749 N N . ASN A 1 100 ? -0.505 0.825 -32.674 1.00 74.62 100 ASN A N 1
ATOM 750 C CA . ASN A 1 100 ? 0.898 0.592 -33.024 1.00 74.62 100 ASN A CA 1
ATOM 751 C C . ASN A 1 100 ? 1.039 -0.577 -34.024 1.00 74.62 100 ASN A C 1
ATOM 753 O O . ASN A 1 100 ? 1.821 -0.511 -34.974 1.00 74.62 100 ASN A O 1
ATOM 757 N N . THR A 1 101 ? 0.222 -1.625 -33.884 1.00 72.62 101 THR A N 1
ATOM 758 C CA . THR A 1 101 ? 0.171 -2.745 -34.837 1.00 72.62 101 THR A CA 1
ATOM 759 C C . THR A 1 101 ? -0.421 -2.332 -36.190 1.00 72.62 101 THR A C 1
ATOM 761 O O . THR A 1 101 ? 0.107 -2.722 -37.237 1.00 72.62 101 THR A O 1
ATOM 764 N N . ALA A 1 102 ? -1.479 -1.515 -36.198 1.00 71.06 102 ALA A N 1
ATOM 765 C CA . ALA A 1 102 ? -2.094 -1.006 -37.424 1.00 71.06 102 ALA A CA 1
ATOM 766 C C . ALA A 1 102 ? -1.158 -0.057 -38.194 1.00 71.06 102 ALA A C 1
ATOM 768 O O . ALA A 1 102 ? -1.022 -0.174 -39.412 1.00 71.06 102 ALA A O 1
ATOM 769 N N . GLU A 1 103 ? -0.458 0.837 -37.495 1.00 72.56 103 GLU A N 1
ATOM 770 C CA . GLU A 1 103 ? 0.513 1.765 -38.082 1.00 72.56 103 GLU A CA 1
ATOM 771 C C . GLU A 1 103 ? 1.700 1.023 -38.712 1.00 72.56 103 GLU A C 1
ATOM 773 O O . GLU A 1 103 ? 2.026 1.258 -39.877 1.00 72.56 103 GLU A O 1
ATOM 778 N N . LYS A 1 104 ? 2.268 0.031 -38.010 1.00 70.31 104 LYS A N 1
ATOM 779 C CA . LYS A 1 104 ? 3.323 -0.840 -38.559 1.00 70.31 104 LYS A CA 1
ATOM 780 C C . LYS A 1 104 ? 2.866 -1.623 -39.792 1.00 70.31 104 LYS A C 1
ATOM 782 O O . LYS A 1 104 ? 3.655 -1.821 -40.714 1.00 70.31 104 LYS A O 1
ATOM 787 N N . SER A 1 105 ? 1.607 -2.060 -39.834 1.00 70.19 105 SER A N 1
ATOM 788 C CA . SER A 1 105 ? 1.054 -2.812 -40.970 1.00 70.19 105 SER A CA 1
ATOM 789 C C . SER A 1 105 ? 0.833 -1.926 -42.201 1.00 70.19 105 SER A C 1
ATOM 791 O O . SER A 1 105 ? 1.140 -2.339 -43.317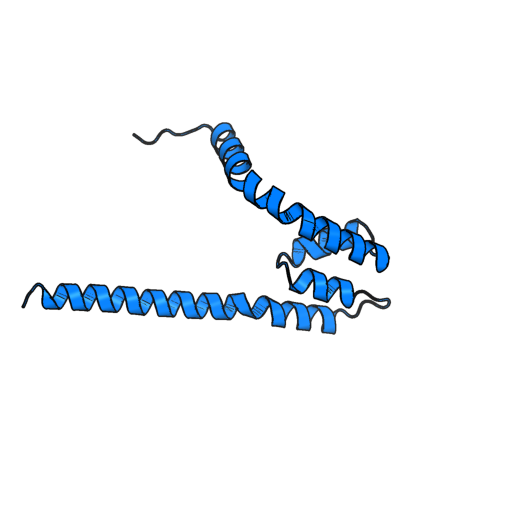 1.00 70.19 105 SER A O 1
ATOM 793 N N . ARG A 1 106 ? 0.378 -0.680 -42.005 1.00 70.88 106 ARG A N 1
ATOM 794 C CA . ARG A 1 106 ? 0.222 0.314 -43.083 1.00 70.88 106 ARG A CA 1
ATOM 795 C C . ARG A 1 106 ? 1.569 0.797 -43.619 1.00 70.88 106 ARG A C 1
ATOM 797 O O . ARG A 1 106 ? 1.735 0.865 -44.831 1.00 70.88 106 ARG A O 1
ATOM 804 N N . ALA A 1 107 ? 2.538 1.060 -42.739 1.00 69.62 107 ALA A N 1
ATOM 805 C CA . ALA A 1 107 ? 3.901 1.422 -43.131 1.00 69.62 107 ALA A CA 1
ATOM 806 C C . ALA A 1 107 ? 4.580 0.306 -43.939 1.00 69.62 107 ALA A C 1
ATOM 808 O O . ALA A 1 107 ? 5.277 0.580 -44.910 1.00 69.62 107 ALA A O 1
ATOM 809 N N . ARG A 1 108 ? 4.324 -0.963 -43.588 1.00 67.81 108 ARG A N 1
ATOM 810 C CA . ARG A 1 108 ? 4.755 -2.107 -44.398 1.00 67.81 108 ARG A CA 1
ATOM 811 C C . ARG A 1 108 ? 4.071 -2.118 -45.760 1.00 67.81 108 ARG A C 1
ATOM 813 O O . ARG A 1 108 ? 4.778 -2.175 -46.749 1.00 67.81 108 ARG A O 1
ATOM 820 N N . ALA A 1 109 ? 2.744 -2.013 -45.835 1.00 68.19 109 ALA A N 1
ATOM 821 C CA . ALA A 1 109 ? 2.024 -2.023 -47.114 1.00 68.19 109 ALA A CA 1
ATOM 822 C C . ALA A 1 109 ? 2.471 -0.902 -48.075 1.00 68.19 109 ALA A C 1
ATOM 824 O O . ALA A 1 109 ? 2.599 -1.147 -49.267 1.00 68.19 109 ALA A O 1
ATOM 825 N N . ALA A 1 110 ? 2.777 0.290 -47.553 1.00 64.38 110 ALA A N 1
ATOM 826 C CA . ALA A 1 110 ? 3.292 1.417 -48.334 1.00 64.38 110 ALA A CA 1
ATOM 827 C C . ALA A 1 110 ? 4.747 1.246 -48.815 1.00 64.38 110 ALA A C 1
ATOM 829 O O . ALA A 1 110 ? 5.182 1.989 -49.680 1.00 64.38 110 ALA A O 1
ATOM 830 N N . PHE A 1 111 ? 5.506 0.296 -48.258 1.00 61.06 111 PHE A N 1
ATOM 831 C CA . PHE A 1 111 ? 6.857 -0.042 -48.723 1.00 61.06 111 PHE A CA 1
ATOM 832 C C . PHE A 1 111 ? 6.845 -1.087 -49.857 1.00 61.06 111 PHE A C 1
ATOM 834 O O . PHE A 1 111 ? 7.864 -1.300 -50.506 1.00 61.06 111 PHE A O 1
ATOM 841 N N . TYR A 1 112 ? 5.706 -1.752 -50.089 1.00 56.66 112 TYR A N 1
ATOM 842 C CA . TYR A 1 112 ? 5.517 -2.749 -51.155 1.00 56.66 112 TYR A CA 1
ATOM 843 C C . TYR A 1 112 ? 4.698 -2.223 -52.351 1.00 56.66 112 TYR A C 1
ATOM 845 O O . TYR A 1 112 ? 4.363 -3.009 -53.238 1.00 56.66 112 TYR A O 1
ATOM 853 N N . VAL A 1 113 ? 4.377 -0.925 -52.379 1.00 52.03 113 VAL A N 1
ATOM 854 C CA . VAL A 1 113 ? 3.758 -0.202 -53.507 1.00 52.03 113 VAL A CA 1
ATOM 855 C C . VAL A 1 113 ? 4.725 0.878 -53.961 1.00 52.03 113 VAL A C 1
ATOM 857 O O . VAL A 1 113 ? 4.887 1.029 -55.189 1.00 52.03 113 VAL A O 1
#

Organism: Neisseria gonorrhoeae (NCBI:txid485)

Solvent-accessible surface area (backbone atoms only — not comparable to full-atom valu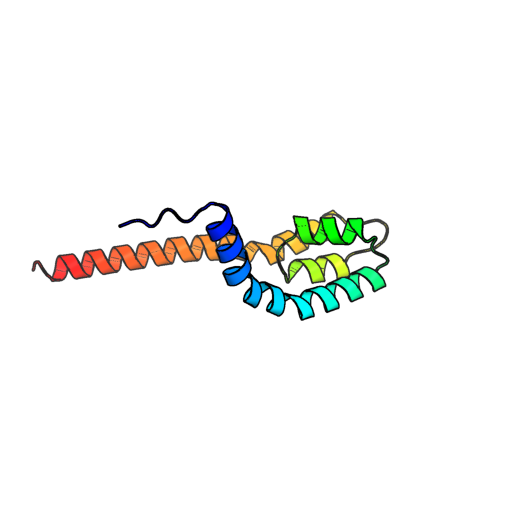es): 6538 Å² total; per-residue (Å²): 134,85,79,81,66,51,75,64,55,52,50,53,47,52,50,61,69,44,44,68,57,56,62,68,41,47,66,58,52,52,57,50,50,51,48,32,52,76,57,68,52,48,75,65,58,51,51,51,48,50,70,71,60,72,64,71,66,36,52,57,55,39,47,72,59,52,47,91,78,71,52,58,68,63,42,52,50,52,35,49,61,61,52,43,56,56,60,51,51,51,53,50,50,53,55,51,48,52,51,54,54,50,50,54,51,51,57,51,55,64,73,77,109